Protein AF-A0A9E0MJ76-F1 (afdb_monomer)

Structure (mmCIF, N/CA/C/O backbone):
data_AF-A0A9E0MJ76-F1
#
_entry.id   AF-A0A9E0MJ76-F1
#
loop_
_atom_site.group_PDB
_atom_site.id
_atom_site.type_symbol
_atom_site.label_atom_id
_atom_site.label_alt_id
_atom_site.label_comp_id
_atom_site.label_asym_id
_atom_site.label_entity_id
_atom_site.label_seq_id
_atom_site.pdbx_PDB_ins_code
_atom_site.Cartn_x
_atom_site.Cartn_y
_atom_site.Cartn_z
_atom_site.occupancy
_atom_site.B_iso_or_equiv
_atom_site.auth_seq_id
_atom_site.auth_comp_id
_atom_site.auth_asym_id
_atom_site.auth_atom_id
_atom_site.pdbx_PDB_model_num
ATOM 1 N N . PHE A 1 1 ? -16.796 -5.898 50.369 1.00 57.66 1 PHE A N 1
ATOM 2 C CA . PHE A 1 1 ? -16.409 -6.058 51.790 1.00 57.66 1 PHE A CA 1
ATOM 3 C C . PHE A 1 1 ? -17.307 -5.227 52.717 1.00 57.66 1 PHE A C 1
ATOM 5 O O . PHE A 1 1 ? -17.894 -5.816 53.611 1.00 57.66 1 PHE A O 1
ATOM 12 N N . LEU A 1 2 ? -17.533 -3.931 52.442 1.00 55.69 2 LEU A N 1
ATOM 13 C CA . LEU A 1 2 ? -18.426 -3.043 53.224 1.00 55.69 2 LEU A CA 1
ATOM 14 C C . LEU A 1 2 ? -19.924 -3.428 53.210 1.00 55.69 2 LEU A C 1
ATOM 16 O O . LEU A 1 2 ? -20.575 -3.407 54.246 1.00 55.69 2 LEU A O 1
ATOM 20 N N . VAL A 1 3 ? -20.465 -3.880 52.072 1.00 58.25 3 VAL A N 1
ATOM 21 C CA . VAL A 1 3 ? -21.865 -4.368 51.975 1.00 58.25 3 VAL A CA 1
ATOM 22 C C . VAL A 1 3 ? -22.081 -5.670 52.766 1.00 58.25 3 VAL A C 1
ATOM 24 O O . VAL A 1 3 ? -23.180 -5.969 53.220 1.00 58.25 3 VAL A O 1
ATOM 27 N N . ARG A 1 4 ? -21.015 -6.454 52.970 1.00 63.88 4 ARG A N 1
ATOM 28 C CA . ARG A 1 4 ? -21.057 -7.745 53.673 1.00 63.88 4 ARG A CA 1
ATOM 29 C C . ARG A 1 4 ? -20.922 -7.590 55.195 1.00 63.88 4 ARG A C 1
ATOM 31 O O . ARG A 1 4 ? -21.293 -8.511 55.914 1.00 63.88 4 ARG A O 1
ATOM 38 N N . SER A 1 5 ? -20.430 -6.452 55.693 1.00 65.19 5 SER A N 1
ATOM 39 C CA . SER A 1 5 ? -20.165 -6.229 57.121 1.00 65.19 5 SER A CA 1
ATOM 40 C C . SER A 1 5 ? -21.360 -5.706 57.938 1.00 65.19 5 SER A C 1
ATOM 42 O O . SER A 1 5 ? -21.183 -5.465 59.124 1.00 65.19 5 SER A O 1
ATOM 44 N N . ARG A 1 6 ? -22.572 -5.571 57.363 1.00 61.59 6 ARG A N 1
ATOM 45 C CA . ARG A 1 6 ? -23.814 -5.119 58.051 1.00 61.59 6 ARG A CA 1
ATOM 46 C C . ARG A 1 6 ? -23.669 -3.833 58.896 1.00 61.59 6 ARG A C 1
ATOM 48 O O . ARG A 1 6 ? -24.383 -3.653 59.875 1.00 61.59 6 ARG A O 1
ATOM 55 N N . LEU A 1 7 ? -22.753 -2.937 58.527 1.00 65.75 7 LEU A N 1
ATOM 56 C CA . LEU A 1 7 ? -22.526 -1.662 59.228 1.00 65.75 7 LEU A CA 1
ATOM 57 C C . LEU A 1 7 ? -23.409 -0.514 58.696 1.00 65.75 7 LEU A C 1
ATOM 59 O O . LEU A 1 7 ? -23.273 0.612 59.161 1.00 65.75 7 LEU A O 1
ATOM 63 N N . MET A 1 8 ? -24.269 -0.773 57.704 1.00 59.78 8 MET A N 1
ATOM 64 C CA . MET A 1 8 ? -24.997 0.251 56.946 1.00 59.78 8 MET A CA 1
ATOM 65 C C . MET A 1 8 ? -26.509 0.197 57.206 1.00 59.78 8 MET A C 1
ATOM 67 O O . MET A 1 8 ? -27.073 -0.878 57.408 1.00 59.78 8 MET A O 1
ATOM 71 N N . SER A 1 9 ? -27.161 1.365 57.197 1.00 71.88 9 SER A N 1
ATOM 72 C CA . SER A 1 9 ? -28.628 1.489 57.262 1.00 71.88 9 SER A CA 1
ATOM 73 C C . SER A 1 9 ? -29.292 0.829 56.042 1.00 71.88 9 SER A C 1
ATOM 75 O O . SER A 1 9 ? -28.664 0.713 54.988 1.00 71.88 9 SER A O 1
ATOM 77 N N . THR A 1 10 ? -30.559 0.416 56.154 1.00 75.44 10 THR A N 1
ATOM 78 C CA . THR A 1 10 ? -31.338 -0.196 55.060 1.00 75.44 10 THR A CA 1
ATOM 79 C C . THR A 1 10 ? -31.318 0.659 53.785 1.00 75.44 10 THR A C 1
ATOM 81 O O . THR A 1 10 ? -31.092 0.116 52.708 1.00 75.44 10 THR A O 1
ATOM 84 N N . ASP A 1 11 ? -31.413 1.988 53.915 1.00 79.31 11 ASP A N 1
ATOM 85 C CA . ASP A 1 11 ? -31.335 2.925 52.781 1.00 79.31 11 ASP A CA 1
ATOM 86 C C . ASP A 1 11 ? -29.960 2.894 52.090 1.00 79.31 11 ASP A C 1
ATOM 88 O O . ASP A 1 11 ? -29.861 2.813 50.869 1.00 79.31 11 ASP A O 1
ATOM 92 N N . GLN A 1 12 ? -28.870 2.842 52.865 1.00 81.56 12 GLN A N 1
ATOM 93 C CA . GLN A 1 12 ? -27.510 2.758 52.317 1.00 81.56 12 GLN A CA 1
ATOM 94 C C . GLN A 1 12 ? -27.247 1.424 51.603 1.00 81.56 12 GLN A C 1
ATOM 96 O O . GLN A 1 12 ? -26.448 1.358 50.667 1.00 81.56 12 GLN A O 1
ATOM 101 N N . HIS A 1 13 ? -27.910 0.348 52.035 1.00 80.50 13 HIS A N 1
ATOM 102 C CA . HIS A 1 13 ? -27.868 -0.939 51.343 1.00 80.50 13 HIS A CA 1
ATOM 103 C C . HIS A 1 13 ? -28.587 -0.908 49.989 1.00 80.50 13 HIS A C 1
ATOM 105 O O . HIS A 1 13 ? -28.188 -1.639 49.075 1.00 80.50 13 HIS A O 1
ATOM 111 N N . ASP A 1 14 ? -29.624 -0.088 49.851 1.00 84.94 14 ASP A N 1
ATOM 112 C CA . ASP A 1 14 ? -30.367 0.069 48.604 1.00 84.94 14 ASP A CA 1
ATOM 113 C C . ASP A 1 14 ? -29.631 0.990 47.624 1.00 84.94 14 ASP A C 1
ATOM 115 O O . ASP A 1 14 ? -29.454 0.601 46.464 1.00 84.94 14 ASP A O 1
ATOM 119 N N . ASP A 1 15 ? -29.056 2.096 48.107 1.00 87.62 15 ASP A N 1
ATOM 120 C CA . ASP A 1 15 ? -28.174 2.975 47.325 1.00 87.62 15 ASP A CA 1
ATOM 121 C C . ASP A 1 15 ? -26.951 2.220 46.788 1.00 87.62 15 ASP A C 1
ATOM 123 O O . ASP A 1 15 ? -26.629 2.284 45.599 1.00 87.62 15 ASP A O 1
ATOM 127 N N . ALA A 1 16 ? -26.282 1.431 47.639 1.00 87.75 16 ALA A N 1
ATOM 128 C CA . ALA A 1 16 ? -25.130 0.634 47.222 1.00 87.75 16 ALA A CA 1
ATOM 129 C C . ALA A 1 16 ? -25.503 -0.397 46.144 1.00 87.75 16 ALA A C 1
ATOM 131 O O . ALA A 1 16 ? -24.731 -0.629 45.214 1.00 87.75 16 ALA A O 1
ATOM 132 N N . ARG A 1 17 ? -26.692 -1.009 46.234 1.00 88.94 17 ARG A N 1
ATOM 133 C CA . ARG A 1 17 ? -27.197 -1.927 45.201 1.00 88.94 17 ARG A CA 1
ATOM 134 C C . ARG A 1 17 ? -27.518 -1.205 43.899 1.00 88.94 17 ARG A C 1
ATOM 136 O O . ARG A 1 17 ? -27.296 -1.777 42.836 1.00 88.94 17 ARG A O 1
ATOM 143 N N . GLN A 1 18 ? -28.028 0.019 43.966 1.00 90.94 18 GLN A N 1
ATOM 144 C CA . GLN A 1 18 ? -28.284 0.829 42.782 1.00 90.94 18 GLN A CA 1
ATOM 145 C C . GLN A 1 18 ? -26.984 1.208 42.071 1.00 90.94 18 GLN A C 1
ATOM 147 O O . GLN A 1 18 ? -26.852 0.918 40.888 1.00 90.94 18 GLN A O 1
ATOM 152 N N . ILE A 1 19 ? -25.991 1.706 42.809 1.00 91.38 19 ILE A N 1
ATOM 153 C CA . ILE A 1 19 ? -24.668 2.031 42.260 1.00 91.38 19 ILE A CA 1
ATOM 154 C C . ILE A 1 19 ? -24.020 0.799 41.611 1.00 91.38 19 ILE A C 1
ATOM 156 O O . ILE A 1 19 ? -23.440 0.904 40.535 1.00 91.38 19 ILE A O 1
ATOM 160 N N . LEU A 1 20 ? -24.134 -0.384 42.225 1.00 91.19 20 LEU A N 1
ATOM 161 C CA . LEU A 1 20 ? -23.606 -1.621 41.637 1.00 91.19 20 LEU A CA 1
ATOM 162 C C . LEU A 1 20 ? -24.293 -1.988 40.315 1.00 91.19 20 LEU A C 1
ATOM 164 O O . LEU A 1 20 ? -23.602 -2.381 39.379 1.00 91.19 20 LEU A O 1
ATOM 168 N N . ARG A 1 21 ? -25.618 -1.820 40.215 1.00 92.44 21 ARG A N 1
ATOM 169 C CA . ARG A 1 21 ? -26.354 -2.028 38.955 1.00 92.44 21 ARG A CA 1
ATOM 170 C C . ARG A 1 21 ? -25.942 -1.025 37.881 1.00 92.44 21 ARG A C 1
ATOM 172 O O . ARG A 1 21 ? -25.808 -1.401 36.721 1.00 92.44 21 ARG A O 1
ATOM 179 N N . ASP A 1 22 ? -25.714 0.227 38.263 1.00 94.19 22 ASP A N 1
ATOM 180 C CA . ASP A 1 22 ? -25.268 1.264 37.333 1.00 94.19 22 ASP A CA 1
ATOM 181 C C . ASP A 1 22 ? -23.852 0.972 36.815 1.00 94.19 22 ASP A C 1
ATOM 183 O O . ASP A 1 22 ? -23.596 1.107 35.619 1.00 94.19 22 ASP A O 1
ATOM 187 N N . ILE A 1 23 ? -22.950 0.501 37.685 1.00 93.25 23 ILE A N 1
ATOM 188 C CA . ILE A 1 23 ? -21.600 0.054 37.304 1.00 93.25 23 ILE A CA 1
ATOM 189 C C . ILE A 1 23 ? -21.672 -1.138 36.344 1.00 93.25 23 ILE A C 1
ATOM 191 O O . ILE A 1 23 ? -20.983 -1.135 35.328 1.00 93.25 23 ILE A O 1
ATOM 195 N N . GLU A 1 24 ? -22.509 -2.134 36.635 1.00 93.81 24 GLU A N 1
ATOM 196 C CA . GLU A 1 24 ? -22.685 -3.321 35.787 1.00 93.81 24 GLU A CA 1
ATOM 197 C C . GLU A 1 24 ? -23.264 -2.956 34.407 1.00 93.81 24 GLU A C 1
ATOM 199 O O . GLU A 1 24 ? -22.806 -3.451 33.377 1.00 93.81 24 GLU A O 1
ATOM 204 N N . SER A 1 25 ? -24.207 -2.010 34.363 1.00 93.94 25 SER A N 1
ATOM 205 C CA . SER A 1 25 ? -24.731 -1.444 33.115 1.00 93.94 25 SER A CA 1
ATOM 206 C C . SER A 1 25 ? -23.648 -0.707 32.318 1.00 93.94 25 SER A C 1
ATOM 208 O O . SER A 1 25 ? -23.516 -0.913 31.107 1.00 93.94 25 SER A O 1
ATOM 210 N N . LEU A 1 26 ? -22.829 0.115 32.990 1.00 94.50 26 LEU A N 1
ATOM 211 C CA . LEU A 1 26 ? -21.712 0.813 32.354 1.00 94.50 26 LEU A CA 1
ATOM 212 C C . LEU A 1 26 ? -20.676 -0.165 31.789 1.00 94.50 26 LEU A C 1
ATOM 214 O O . LEU A 1 26 ? -20.196 0.064 30.683 1.00 94.50 26 LEU A O 1
ATOM 218 N N . ASP A 1 27 ? -20.356 -1.241 32.508 1.00 95.19 27 ASP A N 1
ATOM 219 C CA . ASP A 1 27 ? -19.401 -2.273 32.079 1.00 95.19 27 ASP A CA 1
ATOM 220 C C . ASP A 1 27 ? -19.870 -3.018 30.816 1.00 95.19 27 ASP A C 1
ATOM 222 O O . ASP A 1 27 ? -19.106 -3.239 29.869 1.00 95.19 27 ASP A O 1
ATOM 226 N N . GLY A 1 28 ? -21.170 -3.317 30.735 1.00 93.31 28 GLY A N 1
ATOM 227 C CA . GLY A 1 28 ? -21.775 -3.836 29.509 1.00 93.31 28 GLY A CA 1
ATOM 228 C C . GLY A 1 28 ? -21.672 -2.842 28.345 1.00 93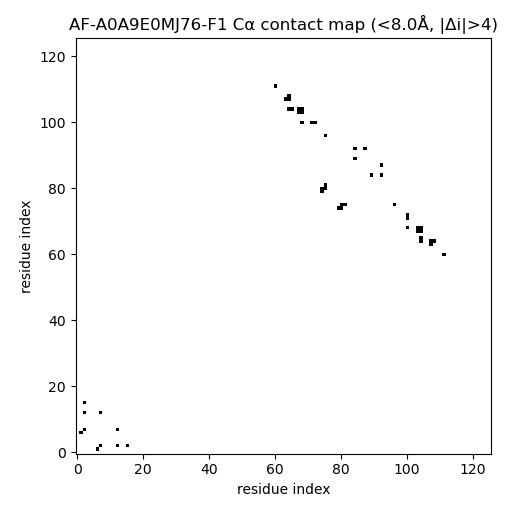.31 28 GLY A C 1
ATOM 229 O O . GLY A 1 28 ? -21.331 -3.215 27.217 1.00 93.31 28 GLY A O 1
ATOM 230 N N . HIS A 1 29 ? -21.911 -1.555 28.616 1.00 95.81 29 HIS A N 1
ATOM 231 C CA . HIS A 1 29 ? -21.842 -0.491 27.613 1.00 95.81 29 HIS A CA 1
ATOM 232 C C . HIS A 1 29 ? -20.413 -0.244 27.100 1.00 95.81 29 HIS A C 1
ATOM 234 O O . HIS A 1 29 ? -20.211 -0.051 25.896 1.00 95.81 29 HIS A O 1
ATOM 240 N N . THR A 1 30 ? -19.414 -0.265 27.986 1.00 95.81 30 THR A N 1
ATOM 241 C CA . THR A 1 30 ? -17.997 -0.120 27.622 1.00 95.81 30 THR A CA 1
ATOM 242 C C . THR A 1 30 ? -17.520 -1.325 26.824 1.00 95.81 30 THR A C 1
ATOM 244 O O . THR A 1 30 ? -16.905 -1.136 25.774 1.00 95.81 30 THR A O 1
ATOM 247 N N . SER A 1 31 ? -17.870 -2.547 27.235 1.00 95.19 31 SER A N 1
ATOM 248 C CA . SER A 1 31 ? -17.545 -3.778 26.501 1.00 95.19 31 SER A CA 1
ATOM 249 C C . SER A 1 31 ? -18.101 -3.763 25.073 1.00 95.19 31 SER A C 1
ATOM 251 O O . SER A 1 31 ? -17.392 -4.083 24.115 1.00 95.19 31 SER A O 1
ATOM 253 N N . PHE A 1 32 ? -19.343 -3.303 24.894 1.00 95.38 32 PHE A N 1
ATOM 254 C CA . PHE A 1 32 ? -19.937 -3.125 23.567 1.00 95.38 32 PHE A CA 1
ATOM 255 C C . PHE A 1 32 ? -19.195 -2.080 22.719 1.00 95.38 32 PHE A C 1
ATOM 257 O O . PHE A 1 32 ? -18.954 -2.296 21.526 1.00 95.38 32 PHE A O 1
ATOM 264 N N . LEU A 1 33 ? -18.806 -0.951 23.320 1.00 96.62 33 LEU A N 1
ATOM 265 C CA . LEU A 1 33 ? -18.072 0.101 22.620 1.00 96.62 33 LEU A CA 1
ATOM 266 C C . LEU A 1 33 ? -16.669 -0.364 22.204 1.00 96.62 33 LEU A C 1
ATOM 268 O O . LEU A 1 33 ? -16.263 -0.109 21.071 1.00 96.62 33 LEU A O 1
ATOM 272 N N . PHE A 1 34 ? -15.966 -1.105 23.064 1.00 97.12 34 PHE A N 1
ATOM 273 C CA . PHE A 1 34 ? -14.685 -1.727 22.723 1.00 97.12 34 PHE A CA 1
ATOM 274 C C . PHE A 1 34 ? -14.816 -2.705 21.553 1.00 97.12 34 PHE A C 1
ATOM 276 O O . PHE A 1 34 ? -13.988 -2.676 20.644 1.00 97.12 34 PHE A O 1
ATOM 283 N N . GLY A 1 35 ? -15.888 -3.501 21.509 1.00 97.19 35 GLY A N 1
ATOM 284 C CA . GLY A 1 35 ? -16.186 -4.361 20.360 1.00 97.19 35 GLY A CA 1
ATOM 285 C C . GLY A 1 35 ? -16.299 -3.577 19.047 1.00 97.19 35 GLY A C 1
ATOM 286 O O . GLY A 1 35 ? -15.707 -3.959 18.037 1.00 97.19 35 GLY A O 1
ATOM 287 N N . LYS A 1 36 ? -16.988 -2.429 19.063 1.00 96.62 36 LYS A N 1
ATOM 288 C CA . LYS A 1 36 ? -17.093 -1.543 17.890 1.00 96.62 36 LYS A CA 1
ATOM 289 C C . LYS A 1 36 ? -15.761 -0.913 17.494 1.00 96.62 36 LYS A C 1
ATOM 291 O O . LYS A 1 36 ? -15.481 -0.810 16.303 1.00 96.62 36 LYS A O 1
ATOM 296 N N . ILE A 1 37 ? -14.959 -0.489 18.470 1.00 97.50 37 ILE A N 1
ATOM 297 C CA . ILE A 1 37 ? -13.626 0.074 18.220 1.00 97.50 37 ILE A CA 1
ATOM 298 C C . ILE A 1 37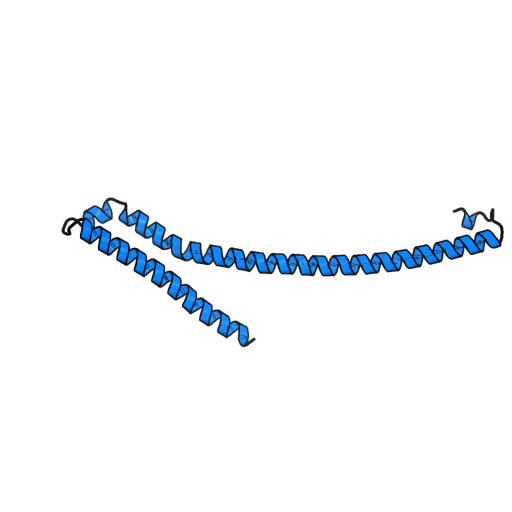 ? -12.741 -0.969 17.540 1.00 97.50 37 ILE A C 1
ATOM 300 O O . ILE A 1 37 ? -12.117 -0.648 16.535 1.00 97.50 37 ILE A O 1
ATOM 304 N N . ASN A 1 38 ? -12.737 -2.211 18.029 1.00 97.44 38 ASN A N 1
ATOM 305 C CA . ASN A 1 38 ? -11.965 -3.297 17.424 1.00 97.44 38 ASN A CA 1
ATOM 306 C C . ASN A 1 38 ? -12.429 -3.589 15.992 1.00 97.44 38 ASN A C 1
ATOM 308 O O . ASN A 1 38 ? -11.608 -3.609 15.083 1.00 97.44 38 ASN A O 1
ATOM 312 N N . PHE A 1 39 ? -13.742 -3.685 15.754 1.00 96.94 39 PHE A N 1
ATOM 313 C CA . PHE A 1 39 ? -14.273 -3.860 14.398 1.00 96.94 39 PHE A CA 1
ATOM 314 C C . PHE A 1 39 ? -13.845 -2.729 13.449 1.00 96.94 39 PHE A C 1
ATOM 316 O O . PHE A 1 39 ? -13.417 -2.974 12.320 1.00 96.94 39 PHE A O 1
ATOM 323 N N . LEU A 1 40 ? -13.940 -1.474 13.901 1.00 97.25 40 LEU A N 1
ATOM 324 C CA . LEU A 1 40 ? -13.542 -0.328 13.090 1.00 97.25 40 LEU A CA 1
ATOM 325 C C . LEU A 1 40 ? -12.025 -0.283 12.874 1.00 97.25 40 LEU A C 1
ATOM 327 O O . LEU A 1 40 ? -11.578 0.107 11.795 1.00 97.25 40 LEU A O 1
ATOM 331 N N . MET A 1 41 ? -11.236 -0.685 13.869 1.00 98.25 41 MET A N 1
ATOM 332 C CA . MET A 1 41 ? -9.786 -0.809 13.764 1.00 98.25 41 MET A CA 1
ATOM 333 C C . MET A 1 41 ? -9.409 -1.852 12.715 1.00 98.25 41 MET A C 1
ATOM 335 O O . MET A 1 41 ? -8.642 -1.529 11.811 1.00 98.25 41 MET A O 1
ATOM 339 N N . ASP A 1 42 ? -10.007 -3.042 12.762 1.00 97.81 42 ASP A N 1
ATOM 340 C CA . ASP A 1 42 ? -9.783 -4.107 11.781 1.00 97.81 42 ASP A CA 1
ATOM 341 C C . ASP A 1 42 ? -10.166 -3.650 10.368 1.00 97.81 42 ASP A C 1
ATOM 343 O O . ASP A 1 42 ? -9.394 -3.813 9.418 1.00 97.81 42 ASP A O 1
ATOM 347 N N . ALA A 1 43 ? -11.316 -2.982 10.226 1.00 97.56 43 ALA A N 1
ATOM 348 C CA . ALA A 1 43 ? -11.737 -2.396 8.956 1.00 97.56 43 ALA A CA 1
ATOM 349 C C . ALA A 1 43 ? -10.754 -1.319 8.461 1.00 97.56 43 ALA A C 1
ATOM 351 O O . ALA A 1 43 ? -10.420 -1.268 7.274 1.00 97.56 43 ALA A O 1
ATOM 352 N N . THR A 1 44 ? -10.249 -0.477 9.366 1.00 97.38 44 THR A N 1
ATOM 353 C CA . THR A 1 44 ? -9.287 0.589 9.054 1.00 97.38 44 THR A CA 1
ATOM 354 C C . THR A 1 44 ? -7.940 0.013 8.629 1.00 97.38 44 THR A C 1
ATOM 356 O O . THR A 1 44 ? -7.388 0.438 7.616 1.00 97.38 44 THR A O 1
ATOM 359 N N . VAL A 1 45 ? -7.421 -0.986 9.344 1.00 97.81 45 VAL A N 1
ATOM 360 C CA . VAL A 1 45 ? -6.179 -1.688 8.988 1.00 97.81 45 VAL A CA 1
ATOM 361 C C . VAL A 1 45 ? -6.339 -2.401 7.649 1.00 97.81 45 VAL A C 1
ATOM 363 O O . VAL A 1 45 ? -5.470 -2.275 6.785 1.00 97.81 45 VAL A O 1
ATOM 366 N N . GLY A 1 46 ? -7.472 -3.070 7.423 1.00 96.81 46 GLY A N 1
ATOM 367 C CA . GLY A 1 46 ? -7.806 -3.667 6.131 1.00 96.81 46 GLY A CA 1
ATOM 368 C C . GLY A 1 46 ? -7.791 -2.635 5.001 1.00 96.81 46 GLY A C 1
ATOM 369 O O . GLY A 1 46 ? -7.153 -2.843 3.966 1.00 96.81 46 GLY A O 1
ATOM 370 N N . PHE A 1 47 ? -8.410 -1.472 5.217 1.00 96.69 47 PHE A N 1
ATOM 371 C CA . PHE A 1 47 ? -8.401 -0.371 4.256 1.00 96.69 47 PHE A CA 1
ATOM 372 C C . PHE A 1 47 ? -6.990 0.183 4.002 1.00 96.69 47 PHE A C 1
ATOM 374 O O . PHE A 1 47 ? -6.620 0.429 2.848 1.00 96.69 47 PHE A O 1
ATOM 381 N N . ILE A 1 48 ? -6.176 0.360 5.048 1.00 97.06 48 ILE A N 1
ATOM 382 C CA . ILE A 1 48 ? -4.774 0.786 4.926 1.00 97.06 48 ILE A CA 1
ATOM 383 C C . ILE A 1 48 ? -3.995 -0.227 4.088 1.00 97.06 48 ILE A C 1
ATOM 385 O O . ILE A 1 48 ? -3.325 0.174 3.134 1.00 97.06 48 ILE A O 1
ATOM 389 N N . ASN A 1 49 ? -4.139 -1.520 4.383 1.00 96.25 49 ASN A N 1
ATOM 390 C CA . ASN A 1 49 ? -3.448 -2.592 3.678 1.00 96.25 49 ASN A CA 1
ATOM 391 C C . ASN A 1 49 ? -3.824 -2.619 2.187 1.00 96.25 49 ASN A C 1
ATOM 393 O O . ASN A 1 49 ? -2.949 -2.611 1.323 1.00 96.25 49 ASN A O 1
ATOM 397 N N . ILE A 1 50 ? -5.117 -2.523 1.851 1.00 95.44 50 ILE A N 1
ATOM 398 C CA . ILE A 1 50 ? -5.576 -2.457 0.452 1.00 95.44 50 ILE A CA 1
ATOM 399 C C . ILE A 1 50 ? -4.958 -1.253 -0.274 1.00 95.44 50 ILE A C 1
ATOM 401 O O . ILE A 1 50 ? -4.480 -1.376 -1.407 1.00 95.44 50 ILE A O 1
ATOM 405 N N . ASN A 1 51 ? -4.947 -0.078 0.358 1.00 94.62 51 ASN A N 1
ATOM 406 C CA . ASN A 1 51 ? -4.382 1.124 -0.254 1.00 94.62 51 ASN A CA 1
ATOM 407 C C . ASN A 1 51 ? -2.857 1.063 -0.384 1.00 94.62 51 ASN A C 1
ATOM 409 O O . ASN A 1 51 ? -2.306 1.544 -1.378 1.00 94.62 51 ASN A O 1
ATOM 413 N N . GLN A 1 52 ? -2.168 0.471 0.590 1.00 95.56 52 GLN A N 1
ATOM 414 C CA . GLN A 1 52 ? -0.730 0.242 0.533 1.00 95.56 52 GLN A CA 1
ATOM 415 C C . GLN A 1 52 ? -0.380 -0.758 -0.570 1.00 95.56 52 GLN A C 1
ATOM 417 O O . GLN A 1 52 ? 0.484 -0.456 -1.389 1.00 95.56 52 GLN A O 1
ATOM 422 N N . ASN A 1 53 ? -1.103 -1.873 -0.679 1.00 94.88 53 ASN A N 1
ATOM 423 C CA . ASN A 1 53 ? -0.907 -2.862 -1.736 1.00 94.88 53 ASN A CA 1
ATOM 424 C C . ASN A 1 53 ? -1.077 -2.244 -3.136 1.00 94.88 53 ASN A C 1
ATOM 426 O O . ASN A 1 53 ? -0.240 -2.434 -4.018 1.00 94.88 53 ASN A O 1
ATOM 430 N N . LYS A 1 54 ? -2.099 -1.395 -3.329 1.00 92.62 54 LYS A N 1
ATOM 431 C CA . LYS A 1 54 ? -2.276 -0.632 -4.581 1.00 92.62 54 LYS A CA 1
ATOM 432 C C . LYS A 1 54 ? -1.102 0.309 -4.875 1.00 92.62 54 LYS A C 1
ATOM 434 O O . LYS A 1 54 ? -0.753 0.493 -6.040 1.00 92.62 54 LYS A O 1
ATOM 439 N N . ARG A 1 55 ? -0.500 0.929 -3.853 1.00 92.12 55 ARG A N 1
ATOM 440 C CA . ARG A 1 55 ? 0.695 1.779 -4.018 1.00 92.12 55 ARG A CA 1
ATOM 441 C C . ARG A 1 55 ? 1.933 0.953 -4.370 1.00 92.12 55 ARG A C 1
ATOM 443 O O . ARG A 1 55 ? 2.618 1.299 -5.328 1.00 92.12 55 ARG A O 1
ATOM 450 N N . VAL A 1 56 ? 2.178 -0.148 -3.663 1.00 94.12 56 VAL A N 1
ATOM 451 C CA . VAL A 1 56 ? 3.308 -1.057 -3.917 1.00 94.12 56 VAL A CA 1
ATOM 452 C C . VAL A 1 56 ? 3.229 -1.646 -5.324 1.00 94.12 56 VAL A C 1
ATOM 454 O O . VAL A 1 56 ? 4.200 -1.568 -6.064 1.00 94.12 56 VAL A O 1
ATOM 457 N N . SER A 1 57 ? 2.057 -2.120 -5.751 1.00 89.81 57 SER A N 1
ATOM 458 C CA . SER A 1 57 ? 1.856 -2.679 -7.095 1.00 89.81 57 SER A CA 1
ATOM 459 C C . SER A 1 57 ? 2.212 -1.691 -8.221 1.00 89.81 57 SER A C 1
ATOM 461 O O . SER A 1 57 ? 2.816 -2.076 -9.229 1.00 89.81 57 SER A O 1
ATOM 463 N N . LYS A 1 58 ? 1.924 -0.391 -8.040 1.00 88.69 58 LYS A N 1
ATOM 464 C CA . LYS A 1 58 ? 2.352 0.656 -8.986 1.00 88.69 58 LYS A CA 1
ATOM 465 C C . LYS A 1 58 ? 3.874 0.788 -9.035 1.00 88.69 58 LYS A C 1
ATOM 467 O O . LYS A 1 58 ? 4.428 0.872 -10.128 1.00 88.69 58 LYS A O 1
ATOM 472 N N . LEU A 1 59 ? 4.542 0.778 -7.881 1.00 93.12 59 LEU A N 1
ATOM 473 C CA . LEU A 1 59 ? 6.006 0.828 -7.811 1.00 93.12 59 LEU A CA 1
ATOM 474 C C . LEU A 1 59 ? 6.635 -0.402 -8.473 1.00 93.12 59 LEU A C 1
ATOM 476 O O . LEU A 1 59 ? 7.528 -0.250 -9.297 1.00 93.12 59 LEU A O 1
ATOM 480 N N . THR A 1 60 ? 6.112 -1.600 -8.206 1.00 92.44 60 THR A N 1
ATOM 481 C CA . THR A 1 60 ? 6.563 -2.837 -8.856 1.00 92.44 60 THR A CA 1
ATOM 482 C C . THR A 1 60 ? 6.430 -2.757 -10.375 1.00 92.44 60 THR A C 1
ATOM 484 O O . THR A 1 60 ? 7.360 -3.124 -11.087 1.00 92.44 60 THR A O 1
ATOM 487 N N . THR A 1 61 ? 5.311 -2.231 -10.883 1.00 89.31 61 THR A N 1
ATOM 488 C CA . THR A 1 61 ? 5.106 -2.049 -12.330 1.00 89.31 61 THR A CA 1
ATOM 489 C C . THR A 1 61 ? 6.193 -1.163 -12.939 1.00 89.31 61 THR A C 1
ATOM 491 O O . THR A 1 61 ? 6.726 -1.491 -13.996 1.00 89.31 61 THR A O 1
ATOM 494 N N . LEU A 1 62 ? 6.564 -0.069 -12.263 1.00 90.50 62 LEU A N 1
ATOM 495 C CA . LEU A 1 62 ? 7.671 0.784 -12.698 1.00 90.50 62 LEU A CA 1
ATOM 496 C C . LEU A 1 62 ? 8.998 0.017 -12.672 1.00 90.50 62 LEU A C 1
ATOM 498 O O . LEU A 1 62 ? 9.700 -0.006 -13.679 1.00 90.50 62 LEU A O 1
ATOM 502 N N . SER A 1 63 ? 9.324 -0.659 -11.566 1.00 93.50 63 SER A N 1
ATOM 503 C CA . SER A 1 63 ? 10.564 -1.434 -11.438 1.00 93.50 63 SER A CA 1
ATOM 504 C C . SER A 1 63 ? 10.721 -2.476 -12.547 1.00 93.50 63 SER A C 1
ATOM 506 O O . SER A 1 63 ? 11.791 -2.565 -13.137 1.00 93.50 63 SER A O 1
ATOM 508 N N . VAL A 1 64 ? 9.662 -3.216 -12.891 1.00 91.00 64 VAL A N 1
ATOM 509 C CA . VAL A 1 64 ? 9.710 -4.237 -13.954 1.00 91.00 64 VAL A CA 1
ATOM 510 C C . VAL A 1 64 ? 9.998 -3.627 -15.331 1.00 91.00 64 VAL A C 1
ATOM 512 O O . VAL A 1 64 ? 10.655 -4.267 -16.144 1.00 91.00 64 VAL A O 1
ATOM 515 N N . VAL A 1 65 ? 9.562 -2.390 -15.596 1.00 89.88 65 VAL A N 1
ATOM 516 C CA . VAL A 1 65 ? 9.904 -1.674 -16.838 1.00 89.88 65 VAL A CA 1
ATOM 517 C C . VAL A 1 65 ? 11.343 -1.152 -16.800 1.00 89.88 65 VAL A C 1
ATOM 519 O O . VAL A 1 65 ? 12.057 -1.251 -17.794 1.00 89.88 65 VAL A O 1
ATOM 522 N N . PHE A 1 66 ? 11.796 -0.619 -15.663 1.00 89.19 66 PHE A N 1
ATOM 523 C CA . PHE A 1 66 ? 13.129 -0.019 -15.541 1.00 89.19 66 PHE A CA 1
ATOM 524 C C . PHE A 1 66 ? 14.273 -1.035 -15.458 1.00 89.19 66 PHE A C 1
ATOM 526 O O . PHE A 1 66 ? 15.365 -0.741 -15.930 1.00 89.19 66 PHE A O 1
ATOM 533 N N . VAL A 1 67 ? 14.060 -2.229 -14.901 1.00 92.75 67 VAL A N 1
ATOM 534 C CA . VAL A 1 67 ? 15.102 -3.269 -14.799 1.00 92.75 67 VAL A CA 1
ATOM 535 C C . VAL A 1 67 ? 15.709 -3.654 -16.162 1.00 92.75 67 VAL A C 1
ATOM 537 O O . VAL A 1 67 ? 16.928 -3.544 -16.298 1.00 92.75 67 VAL A O 1
ATOM 540 N N . PRO A 1 68 ? 14.937 -4.057 -17.193 1.00 86.62 68 PRO A N 1
ATOM 541 C CA . PRO A 1 68 ? 15.507 -4.383 -18.502 1.00 86.62 68 PRO A CA 1
ATOM 542 C C . PRO A 1 68 ? 16.125 -3.156 -19.184 1.00 86.62 68 PRO A C 1
ATOM 544 O O . PRO A 1 68 ? 17.177 -3.280 -19.807 1.00 86.62 68 PRO A O 1
ATOM 547 N N . LEU A 1 69 ? 15.528 -1.968 -19.016 1.00 88.25 69 LEU A N 1
ATOM 548 C CA . LEU A 1 69 ? 16.102 -0.716 -19.517 1.00 88.25 69 LEU A CA 1
ATOM 549 C C . LEU A 1 69 ? 17.486 -0.445 -18.918 1.00 88.25 69 LEU A C 1
ATOM 551 O O . LEU A 1 69 ? 18.403 -0.1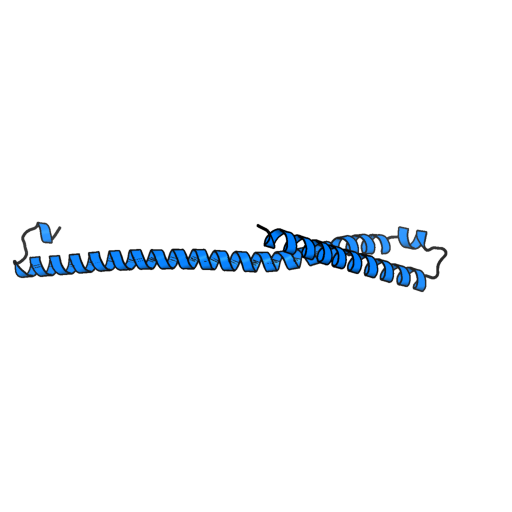04 -19.658 1.00 88.25 69 LEU A O 1
ATOM 555 N N . ASN A 1 70 ? 17.657 -0.652 -17.610 1.00 90.62 70 ASN A N 1
ATOM 556 C CA . ASN A 1 70 ? 18.938 -0.475 -16.928 1.00 90.62 70 ASN A CA 1
ATOM 557 C C . ASN A 1 70 ? 19.986 -1.484 -17.402 1.00 90.62 70 ASN A C 1
ATOM 559 O O . ASN A 1 70 ? 21.138 -1.109 -17.598 1.00 90.62 70 ASN A O 1
ATOM 563 N N . ILE A 1 71 ? 19.602 -2.747 -17.609 1.00 87.69 71 ILE A N 1
ATOM 564 C CA . ILE A 1 71 ? 20.518 -3.781 -18.113 1.00 87.69 71 ILE A CA 1
ATOM 565 C C . ILE A 1 71 ? 21.019 -3.409 -19.513 1.00 87.69 71 ILE A C 1
ATOM 567 O O . ILE A 1 71 ? 22.221 -3.432 -19.765 1.00 87.69 71 ILE A O 1
ATOM 571 N N . ILE A 1 72 ? 20.115 -3.011 -20.411 1.00 84.38 72 ILE A N 1
ATOM 572 C CA . ILE A 1 72 ? 20.469 -2.629 -21.784 1.00 84.38 72 ILE A CA 1
ATOM 573 C C . ILE A 1 72 ? 21.304 -1.349 -21.790 1.00 84.38 72 ILE A C 1
ATOM 575 O O . ILE A 1 72 ? 22.314 -1.297 -22.485 1.00 84.38 72 ILE A O 1
ATOM 579 N N . ALA A 1 73 ? 20.930 -0.342 -20.995 1.00 85.75 73 ALA A N 1
ATOM 580 C CA . ALA A 1 73 ? 21.709 0.883 -20.827 1.00 85.75 73 ALA A CA 1
ATOM 581 C C . ALA A 1 73 ? 23.123 0.597 -20.295 1.00 85.75 73 ALA A C 1
ATOM 583 O O . ALA A 1 73 ? 24.085 1.189 -20.775 1.00 85.75 73 ALA A O 1
ATOM 584 N N . GLY A 1 74 ? 23.252 -0.348 -19.358 1.00 85.19 74 GLY A N 1
ATOM 585 C CA . GLY A 1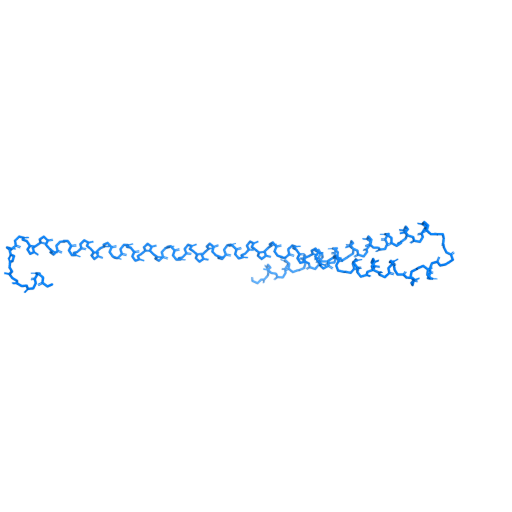 74 ? 24.536 -0.827 -18.857 1.00 85.19 74 GLY A CA 1
ATOM 586 C C . GLY A 1 74 ? 25.396 -1.436 -19.963 1.00 85.19 74 GLY A C 1
ATOM 587 O O . GLY A 1 74 ? 26.536 -1.021 -20.129 1.00 85.19 74 GLY A O 1
ATOM 588 N N . ILE A 1 75 ? 24.840 -2.349 -20.767 1.00 81.94 75 ILE A N 1
ATOM 589 C CA . ILE A 1 75 ? 25.548 -2.971 -21.902 1.00 81.94 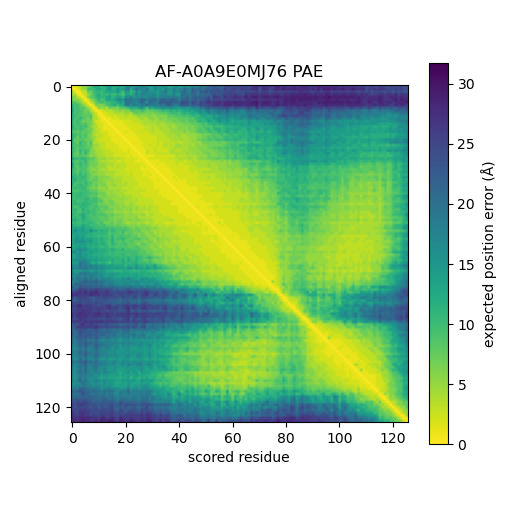75 ILE A CA 1
ATOM 590 C C . ILE A 1 75 ? 25.931 -1.923 -22.963 1.00 81.94 75 ILE A C 1
ATOM 592 O O . ILE A 1 75 ? 27.047 -1.943 -23.474 1.00 81.94 75 ILE A O 1
ATOM 596 N N . GLY A 1 76 ? 25.042 -0.974 -23.272 1.00 76.19 76 GLY A N 1
ATOM 597 C CA . GLY A 1 76 ? 25.303 0.105 -24.235 1.00 76.19 76 GLY A CA 1
ATOM 598 C C . GLY A 1 76 ? 26.354 1.122 -23.783 1.00 76.19 76 GLY A C 1
ATOM 599 O O . GLY A 1 76 ? 26.954 1.799 -24.613 1.00 76.19 76 GLY A O 1
ATOM 600 N N . GLY A 1 77 ? 26.586 1.230 -22.473 1.00 72.56 77 GLY A N 1
ATOM 601 C CA . GLY A 1 77 ? 27.669 2.023 -21.896 1.00 72.56 77 GLY A CA 1
ATOM 602 C C . GLY A 1 77 ? 29.022 1.302 -21.862 1.00 72.56 77 GLY A C 1
ATOM 603 O O . GLY A 1 77 ? 30.024 1.938 -21.538 1.00 72.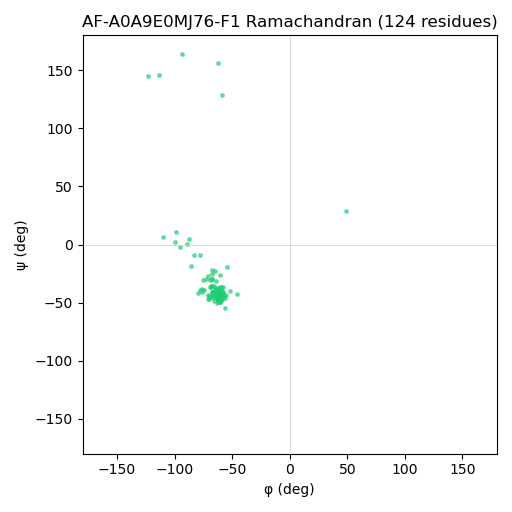56 77 GLY A O 1
ATOM 604 N N . MET A 1 78 ? 29.067 0.000 -22.172 1.00 77.50 78 MET A N 1
ATOM 605 C CA . MET A 1 78 ? 30.292 -0.804 -22.173 1.00 77.50 78 MET A CA 1
ATOM 606 C C . MET A 1 78 ? 30.950 -0.870 -23.563 1.00 77.50 78 MET A C 1
ATOM 608 O O . MET A 1 78 ? 30.358 -0.539 -24.594 1.00 77.50 78 MET A O 1
ATOM 612 N N . SER A 1 79 ? 32.221 -1.284 -23.581 1.00 65.19 79 SER A N 1
ATOM 613 C CA . SER A 1 79 ? 33.096 -1.294 -24.766 1.00 65.19 79 SER A CA 1
ATOM 614 C C . SER A 1 79 ? 32.560 -2.173 -25.908 1.00 65.19 79 SER A C 1
ATOM 616 O O . SER A 1 79 ? 32.815 -1.906 -27.079 1.00 65.19 79 SER A O 1
ATOM 618 N N . GLU A 1 80 ? 31.758 -3.183 -25.583 1.00 66.69 80 GLU A N 1
ATOM 619 C CA . GLU A 1 80 ? 31.101 -4.115 -26.497 1.00 66.69 80 GLU A CA 1
ATOM 620 C C . GLU A 1 80 ? 30.173 -3.401 -27.482 1.00 66.69 80 GLU A C 1
ATOM 622 O O . GLU A 1 80 ? 30.139 -3.756 -28.661 1.00 66.69 80 GLU A O 1
ATOM 627 N N . PHE A 1 81 ? 29.466 -2.356 -27.037 1.00 64.81 81 PHE A N 1
ATOM 628 C CA . PHE A 1 81 ? 28.604 -1.570 -27.917 1.00 64.81 81 PHE A CA 1
ATOM 629 C C . PHE A 1 81 ? 29.436 -0.747 -28.906 1.00 64.81 81 PHE A C 1
ATOM 631 O O . PHE A 1 81 ? 29.178 -0.785 -30.106 1.00 64.81 81 PHE A O 1
ATOM 638 N N . SER A 1 82 ? 30.504 -0.105 -28.418 1.00 64.69 82 SER A N 1
ATOM 639 C CA . SER A 1 82 ? 31.471 0.630 -29.246 1.00 64.69 82 SER A CA 1
ATOM 640 C C . SER A 1 82 ? 32.137 -0.279 -30.287 1.00 64.69 82 SER A C 1
ATOM 642 O O . SER A 1 82 ? 32.249 0.101 -31.452 1.00 64.69 82 SER A O 1
ATOM 644 N N . MET A 1 83 ? 32.502 -1.508 -29.898 1.00 63.69 83 MET A N 1
ATOM 645 C CA . MET A 1 83 ? 33.099 -2.525 -30.770 1.00 63.69 83 MET A CA 1
ATOM 646 C C . MET A 1 83 ? 32.113 -3.028 -31.837 1.00 63.69 83 MET A C 1
ATOM 648 O O . MET A 1 83 ? 32.486 -3.168 -32.998 1.00 63.69 83 MET A O 1
ATOM 652 N N . MET A 1 84 ? 30.842 -3.232 -31.478 1.00 64.50 84 MET A N 1
ATOM 653 C CA . MET A 1 84 ? 29.789 -3.669 -32.402 1.00 64.50 84 MET A CA 1
ATOM 654 C C . MET A 1 84 ? 29.375 -2.568 -33.399 1.00 64.50 84 MET A C 1
ATOM 656 O O . MET A 1 84 ? 28.954 -2.873 -34.515 1.00 64.50 84 MET A O 1
ATOM 660 N N . THR A 1 85 ? 29.524 -1.288 -33.038 1.00 65.56 85 THR A N 1
ATOM 661 C CA . THR A 1 85 ? 29.167 -0.135 -33.887 1.00 65.56 85 THR A CA 1
ATOM 662 C C . THR A 1 85 ? 30.350 0.495 -34.626 1.00 65.56 85 THR A C 1
ATOM 664 O O . THR A 1 85 ? 30.180 1.551 -35.229 1.00 65.56 85 THR A O 1
ATOM 667 N N . GLN A 1 86 ? 31.532 -0.137 -34.638 1.00 61.47 86 GLN A N 1
ATOM 668 C CA . GLN A 1 86 ? 32.757 0.396 -35.268 1.00 61.47 86 GLN A CA 1
ATOM 669 C C . GLN A 1 86 ? 32.608 0.788 -36.755 1.00 61.47 86 GLN A C 1
ATOM 671 O O . GLN A 1 86 ? 33.410 1.572 -37.255 1.00 61.47 86 GLN A O 1
ATOM 676 N N . GLY A 1 87 ? 31.585 0.285 -37.459 1.00 65.75 87 GLY A N 1
ATOM 677 C CA . GLY A 1 87 ? 31.281 0.618 -38.859 1.00 65.75 87 GLY A CA 1
ATOM 678 C C . GLY A 1 87 ? 30.165 1.650 -39.084 1.00 65.75 87 GLY A C 1
ATOM 679 O O . GLY A 1 87 ? 29.819 1.912 -40.234 1.00 65.75 87 GLY A O 1
ATOM 680 N N . VAL A 1 88 ? 29.569 2.219 -38.030 1.00 68.94 88 VAL A N 1
ATOM 681 C CA . VAL A 1 88 ? 28.414 3.135 -38.113 1.00 68.94 88 VAL A CA 1
ATOM 682 C C . VAL A 1 88 ? 28.761 4.468 -37.451 1.00 68.94 88 VAL A C 1
ATOM 684 O O . VAL A 1 88 ? 29.490 4.516 -36.464 1.00 68.94 88 VAL A O 1
ATOM 687 N N . SER A 1 89 ? 28.242 5.579 -37.981 1.00 74.94 89 SER A N 1
ATOM 688 C CA . SER A 1 89 ? 28.461 6.891 -37.372 1.00 74.94 89 SER A CA 1
ATOM 689 C C . SER A 1 89 ? 27.927 6.916 -35.931 1.00 74.94 89 SER A C 1
ATOM 691 O O . SER A 1 89 ? 26.776 6.567 -35.667 1.00 74.94 89 SER A O 1
ATOM 693 N N . TRP A 1 90 ? 28.768 7.357 -34.992 1.00 73.06 90 TRP A N 1
ATOM 694 C CA . TRP A 1 90 ? 28.451 7.458 -33.560 1.00 73.06 90 TRP A CA 1
ATOM 695 C C . TRP A 1 90 ? 27.077 8.090 -33.244 1.00 73.06 90 TRP A C 1
ATOM 697 O O . TRP A 1 90 ? 26.353 7.538 -32.413 1.00 73.06 90 TRP A O 1
ATOM 707 N N . PRO A 1 91 ? 26.652 9.184 -33.916 1.00 77.50 91 PRO A N 1
ATOM 708 C CA . PRO A 1 91 ? 25.334 9.780 -33.691 1.00 77.50 91 PRO A CA 1
ATOM 709 C C . PRO A 1 91 ? 24.176 8.851 -34.074 1.00 77.50 91 PRO A C 1
ATOM 711 O O . PRO A 1 91 ? 23.155 8.813 -33.389 1.00 77.50 91 PRO A O 1
ATOM 714 N N . LEU A 1 92 ? 24.329 8.085 -35.160 1.00 79.44 92 LEU A N 1
ATOM 715 C CA . LEU A 1 92 ? 23.300 7.170 -35.647 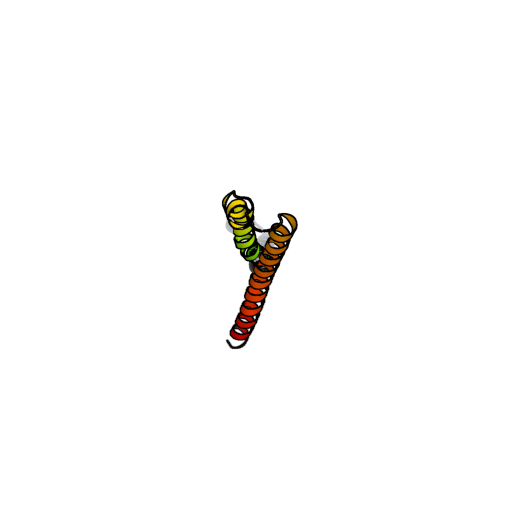1.00 79.44 92 LEU A CA 1
ATOM 716 C C . LEU A 1 92 ? 23.211 5.919 -34.764 1.00 79.44 92 LEU A C 1
ATOM 718 O O . LEU A 1 92 ? 22.109 5.467 -34.460 1.00 79.44 92 LEU A O 1
ATOM 722 N N . ALA A 1 93 ? 24.355 5.407 -34.304 1.00 78.31 93 ALA A N 1
ATOM 723 C CA . ALA A 1 93 ? 24.432 4.281 -33.378 1.00 78.31 93 ALA A CA 1
ATOM 724 C C . ALA A 1 93 ? 23.722 4.579 -32.045 1.00 78.31 93 ALA A C 1
ATOM 726 O O . ALA A 1 93 ? 22.858 3.812 -31.619 1.00 78.31 93 ALA A O 1
ATOM 727 N N . TYR A 1 94 ? 24.009 5.731 -31.427 1.00 78.44 94 TYR A N 1
ATOM 728 C CA . TYR A 1 94 ? 23.324 6.162 -30.202 1.00 78.44 94 TYR A CA 1
ATOM 729 C C . TYR A 1 94 ? 21.846 6.497 -30.436 1.00 78.44 94 TYR A C 1
ATOM 731 O O . TYR A 1 94 ? 21.010 6.192 -29.586 1.00 78.44 94 TYR A O 1
ATOM 739 N N . GLY A 1 95 ? 21.494 7.072 -31.590 1.00 83.88 95 GLY A N 1
ATOM 740 C CA . GLY A 1 95 ? 20.099 7.327 -31.957 1.00 83.88 95 GLY A CA 1
ATOM 741 C C . GLY A 1 95 ? 19.275 6.040 -32.072 1.00 83.88 95 GLY A C 1
ATOM 742 O O . GLY A 1 95 ? 18.198 5.935 -31.482 1.00 83.88 95 GLY A O 1
ATOM 743 N N . ALA A 1 96 ? 19.805 5.030 -32.767 1.00 84.00 96 ALA A N 1
ATOM 744 C CA . ALA A 1 96 ? 19.177 3.715 -32.882 1.00 84.00 96 ALA A CA 1
ATOM 745 C C . ALA A 1 96 ? 19.083 3.003 -31.523 1.00 84.00 96 ALA A C 1
ATOM 747 O O . ALA A 1 96 ? 18.052 2.407 -31.211 1.00 84.00 96 ALA A O 1
ATOM 748 N N . PHE A 1 97 ? 20.117 3.119 -30.685 1.00 83.62 97 PHE A N 1
ATOM 749 C CA . PHE A 1 97 ? 20.134 2.568 -29.330 1.00 83.62 97 PHE A CA 1
ATOM 750 C C . PHE A 1 97 ? 19.055 3.178 -28.426 1.00 83.62 97 PHE A C 1
ATOM 752 O O . PHE A 1 97 ? 18.299 2.453 -27.780 1.00 83.62 97 PHE A O 1
ATOM 759 N N . MET A 1 98 ? 18.921 4.506 -28.434 1.00 83.06 98 MET A N 1
ATOM 760 C CA . MET A 1 98 ? 17.862 5.211 -27.705 1.00 83.06 98 MET A CA 1
ATOM 761 C C . MET A 1 98 ? 16.468 4.817 -28.207 1.00 83.06 98 MET A C 1
ATOM 763 O O . MET A 1 98 ? 15.550 4.629 -27.406 1.00 83.06 98 MET A O 1
ATOM 767 N N . GLY A 1 99 ? 16.312 4.622 -29.520 1.00 88.44 99 GLY A N 1
ATOM 768 C CA . GLY A 1 99 ? 15.084 4.093 -30.115 1.00 88.44 99 GLY A CA 1
ATOM 769 C C . GLY A 1 99 ? 14.763 2.671 -29.643 1.00 88.44 99 GLY A C 1
ATOM 770 O O . GLY A 1 99 ? 13.630 2.397 -29.247 1.00 88.44 99 GLY A O 1
ATOM 771 N N . ALA A 1 100 ? 15.758 1.781 -29.615 1.00 86.25 100 ALA A N 1
ATOM 772 C CA . ALA A 1 100 ? 15.607 0.408 -29.136 1.00 86.25 100 ALA A CA 1
ATOM 773 C C . ALA A 1 100 ? 15.236 0.356 -27.644 1.00 86.25 100 ALA A C 1
ATOM 775 O O . ALA A 1 100 ? 14.319 -0.374 -27.268 1.00 86.25 100 ALA A O 1
ATOM 776 N N . LEU A 1 101 ? 15.872 1.182 -26.807 1.00 88.38 101 LEU A N 1
ATOM 777 C CA . LEU A 1 101 ? 15.502 1.350 -25.398 1.00 88.38 101 LEU A CA 1
ATOM 778 C C . LEU A 1 101 ? 14.053 1.829 -25.254 1.00 88.38 101 LEU A C 1
ATOM 780 O O . LEU A 1 101 ? 13.284 1.243 -24.494 1.00 88.38 101 LEU A O 1
ATOM 784 N N . GLY A 1 102 ? 13.648 2.843 -26.023 1.00 88.50 102 GLY A N 1
ATOM 785 C CA . GLY A 1 102 ? 12.269 3.333 -26.039 1.00 88.50 102 GLY A CA 1
ATOM 786 C C . GLY A 1 102 ? 11.256 2.257 -26.446 1.00 88.50 102 GLY A C 1
ATOM 787 O O . GLY A 1 102 ? 10.220 2.110 -25.796 1.00 88.50 102 GLY A O 1
ATOM 788 N N . LEU A 1 103 ? 11.570 1.457 -27.471 1.00 90.94 103 LEU A N 1
ATOM 789 C CA . LEU A 1 103 ? 10.731 0.345 -27.925 1.00 90.94 103 LEU A CA 1
ATOM 790 C C . LEU A 1 103 ? 10.626 -0.770 -26.886 1.00 90.94 103 LEU A C 1
ATOM 792 O O . LEU A 1 103 ? 9.537 -1.295 -26.674 1.00 90.94 103 LEU A O 1
ATOM 796 N N 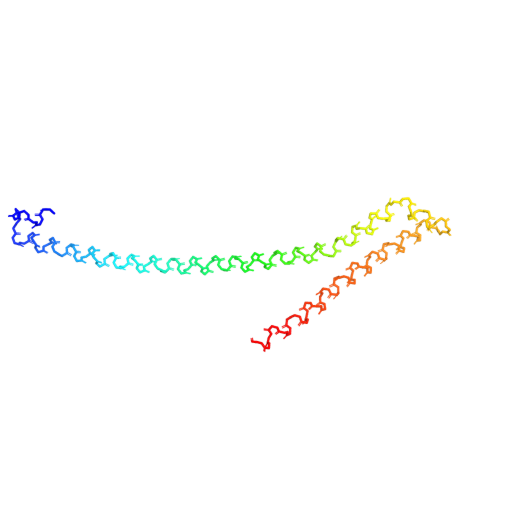. ILE A 1 104 ? 11.722 -1.118 -26.213 1.00 88.69 104 ILE A N 1
ATOM 797 C CA . ILE A 1 104 ? 11.733 -2.167 -25.186 1.00 88.69 104 ILE A CA 1
ATOM 798 C C . ILE A 1 104 ? 10.992 -1.699 -23.931 1.00 88.69 104 ILE A C 1
ATOM 800 O O . ILE A 1 104 ? 10.164 -2.438 -23.394 1.00 88.69 104 ILE A O 1
ATOM 804 N N . GLY A 1 105 ? 11.216 -0.459 -23.492 1.00 88.38 105 GLY A N 1
ATOM 805 C CA . GLY A 1 105 ? 10.485 0.141 -22.374 1.00 88.38 105 GLY A CA 1
ATOM 806 C C . GLY A 1 105 ? 8.987 0.246 -22.662 1.00 88.38 105 GLY A C 1
ATOM 807 O O . GLY A 1 105 ? 8.161 -0.215 -21.871 1.00 88.38 105 GLY A O 1
ATOM 808 N N . GLY A 1 106 ? 8.630 0.774 -23.836 1.00 88.06 106 GLY A N 1
ATOM 809 C CA . GLY A 1 106 ? 7.248 0.854 -24.306 1.00 88.06 106 GLY A CA 1
ATOM 810 C C . GLY A 1 106 ? 6.600 -0.520 -24.486 1.00 88.06 106 GLY A C 1
ATOM 811 O O . GLY A 1 106 ? 5.466 -0.723 -24.057 1.00 88.06 106 GLY A O 1
ATOM 812 N N . GLY A 1 107 ? 7.325 -1.488 -25.048 1.00 90.19 107 GLY A N 1
ATOM 813 C CA . GLY A 1 107 ? 6.876 -2.868 -25.236 1.00 90.19 107 GLY A CA 1
ATOM 814 C C . GLY A 1 107 ? 6.607 -3.579 -23.912 1.00 90.19 107 GLY A C 1
ATOM 815 O O . GLY A 1 107 ? 5.551 -4.186 -23.745 1.00 90.19 107 GLY A O 1
ATOM 816 N N . THR A 1 108 ? 7.504 -3.428 -22.935 1.00 87.06 108 THR A N 1
ATOM 817 C CA . THR A 1 108 ? 7.347 -3.992 -21.584 1.00 87.06 108 THR A CA 1
ATOM 818 C C . THR A 1 108 ? 6.143 -3.369 -20.873 1.00 87.06 108 THR A C 1
ATOM 820 O O . THR A 1 108 ? 5.315 -4.081 -20.303 1.00 87.06 108 THR A O 1
ATOM 823 N N . TYR A 1 109 ? 5.973 -2.046 -20.976 1.00 87.00 109 TYR A N 1
ATOM 824 C CA . TYR A 1 109 ? 4.803 -1.346 -20.442 1.00 87.00 109 TYR A CA 1
ATOM 825 C C . TYR A 1 109 ? 3.490 -1.804 -21.100 1.00 87.00 109 TYR A C 1
ATOM 827 O O . TYR A 1 109 ? 2.503 -2.068 -20.408 1.00 87.00 109 TYR A O 1
ATOM 835 N N . LEU A 1 110 ? 3.462 -1.934 -22.430 1.00 88.50 110 LEU A N 1
ATOM 836 C CA . LEU A 1 110 ? 2.289 -2.402 -23.170 1.00 88.50 110 LEU A CA 1
ATOM 837 C C . LEU A 1 110 ? 1.944 -3.855 -22.842 1.00 88.50 110 LEU A C 1
ATOM 839 O O . LEU A 1 110 ? 0.764 -4.162 -22.682 1.00 88.50 110 LEU A O 1
ATOM 843 N N . LEU A 1 111 ? 2.943 -4.727 -22.694 1.00 86.50 111 LEU A N 1
ATOM 844 C CA . LEU A 1 111 ? 2.755 -6.120 -22.298 1.00 86.50 111 LEU A CA 1
ATOM 845 C C . LEU A 1 111 ? 2.137 -6.213 -20.899 1.00 86.50 111 LEU A C 1
ATOM 847 O O . LEU A 1 111 ? 1.129 -6.894 -20.723 1.00 86.50 111 LEU A O 1
ATOM 851 N N . LEU A 1 112 ? 2.665 -5.466 -19.925 1.00 85.69 112 LEU A N 1
ATOM 852 C CA . LEU A 1 112 ? 2.095 -5.395 -18.576 1.00 85.69 112 LEU A CA 1
ATOM 853 C C . LEU A 1 112 ? 0.671 -4.827 -18.592 1.00 85.69 112 LEU A C 1
ATOM 855 O O . LEU A 1 112 ? -0.219 -5.358 -17.929 1.00 85.69 112 LEU A O 1
ATOM 859 N N . ARG A 1 113 ? 0.413 -3.798 -19.407 1.00 85.38 113 ARG A N 1
ATOM 860 C CA . ARG A 1 113 ? -0.934 -3.241 -19.596 1.00 85.38 113 ARG A CA 1
ATOM 861 C C . ARG A 1 113 ? -1.891 -4.250 -20.240 1.00 85.38 113 ARG A C 1
ATOM 863 O O . ARG A 1 113 ? -3.066 -4.292 -19.878 1.00 85.38 113 ARG A O 1
ATOM 870 N N . TYR A 1 114 ? -1.417 -5.049 -21.191 1.00 84.94 114 TYR A N 1
ATOM 871 C CA . TYR A 1 114 ? -2.203 -6.073 -21.876 1.00 84.94 114 TYR A CA 1
ATOM 872 C C . TYR A 1 114 ? -2.531 -7.253 -20.955 1.00 84.94 114 TYR A C 1
ATOM 874 O O . TYR A 1 114 ? -3.687 -7.667 -20.866 1.00 84.94 114 TYR A O 1
ATOM 882 N N . LEU A 1 115 ? -1.534 -7.752 -20.222 1.00 79.62 115 LEU A N 1
ATOM 883 C CA . LEU A 1 115 ? -1.698 -8.827 -19.244 1.00 79.62 115 LEU A CA 1
ATOM 884 C C . LEU A 1 115 ? -2.579 -8.383 -18.069 1.00 79.62 115 LEU A C 1
ATOM 886 O O . LEU A 1 115 ? -3.491 -9.113 -17.684 1.00 79.62 115 LEU A O 1
ATOM 890 N N . GLY A 1 116 ? -2.407 -7.151 -17.581 1.00 75.81 116 GLY A N 1
ATOM 891 C CA . GLY A 1 116 ? -3.273 -6.563 -16.557 1.00 75.81 116 GLY A CA 1
ATOM 892 C C . GLY A 1 116 ? -4.740 -6.463 -16.995 1.00 75.81 116 GLY A C 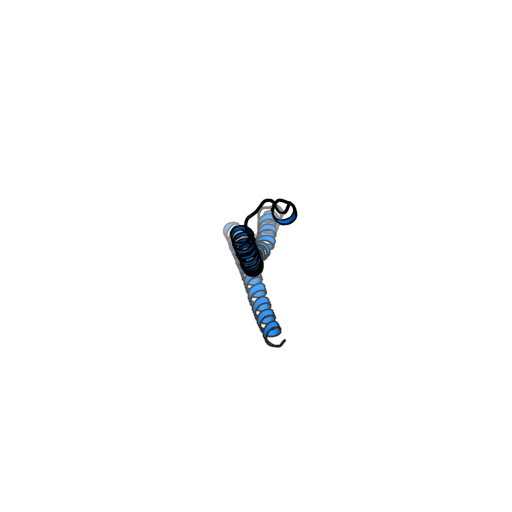1
ATOM 893 O O . GLY A 1 116 ? -5.643 -6.730 -16.205 1.00 75.81 116 GLY A O 1
ATOM 894 N N . ARG A 1 117 ? -5.012 -6.174 -18.278 1.00 67.50 117 ARG A N 1
ATOM 895 C CA . ARG A 1 117 ? -6.381 -6.202 -18.834 1.00 67.50 117 ARG A CA 1
ATOM 896 C C . ARG A 1 117 ? -6.988 -7.607 -18.888 1.00 67.50 117 ARG A C 1
ATOM 898 O O . ARG A 1 117 ? -8.208 -7.724 -18.805 1.00 67.50 117 ARG A O 1
ATOM 905 N N . ARG A 1 118 ? -6.178 -8.662 -19.038 1.00 66.31 118 ARG A N 1
ATOM 906 C CA . ARG A 1 118 ? -6.662 -10.054 -19.004 1.00 66.31 118 ARG A CA 1
ATOM 907 C C . ARG A 1 118 ? -6.957 -10.526 -17.579 1.00 66.31 118 ARG A C 1
ATOM 909 O O . ARG A 1 118 ? -7.976 -11.174 -17.374 1.00 66.31 118 ARG A O 1
ATOM 916 N N . GLN A 1 119 ? -6.141 -10.138 -16.598 1.00 63.78 119 GLN A N 1
ATOM 917 C CA . GLN A 1 119 ? -6.387 -10.474 -15.187 1.00 63.78 119 GLN A CA 1
ATOM 918 C C . GLN A 1 119 ? -7.675 -9.839 -14.641 1.00 63.78 119 GLN A C 1
ATOM 920 O O . GLN A 1 119 ? -8.429 -10.502 -13.937 1.00 63.78 119 GLN A O 1
ATOM 925 N N . LEU A 1 120 ? -7.990 -8.597 -15.032 1.00 56.12 120 LEU A N 1
ATOM 926 C CA . LEU A 1 120 ? -9.252 -7.942 -14.653 1.00 56.12 120 LEU A CA 1
ATOM 927 C C . LEU A 1 120 ? -10.501 -8.622 -15.242 1.00 56.12 120 LEU A C 1
ATOM 929 O O . LEU A 1 120 ? -11.583 -8.461 -14.690 1.00 56.12 120 LEU A O 1
ATOM 933 N N . ARG A 1 121 ? -10.370 -9.372 -16.347 1.00 54.31 121 ARG A N 1
ATOM 934 C CA . ARG A 1 121 ? -11.479 -10.145 -16.933 1.00 54.31 121 ARG A CA 1
ATOM 935 C C . ARG A 1 121 ? -11.748 -11.445 -16.174 1.00 54.31 121 ARG A C 1
ATOM 937 O O . ARG A 1 121 ? -12.904 -11.763 -15.959 1.00 54.31 121 ARG A O 1
ATOM 944 N N . GLN A 1 122 ? -10.705 -12.137 -15.715 1.00 55.38 122 GLN A N 1
ATOM 945 C CA . GLN A 1 122 ? -10.846 -13.396 -14.967 1.00 55.38 122 GLN A CA 1
ATOM 946 C C . GLN A 1 122 ? -11.380 -13.196 -13.539 1.00 55.38 122 GLN A C 1
ATOM 948 O O . GLN A 1 122 ? -12.073 -14.062 -13.026 1.00 55.38 122 GLN A O 1
ATOM 953 N N . ALA A 1 123 ? -11.108 -12.050 -12.907 1.00 56.59 123 ALA A N 1
ATOM 954 C CA . ALA A 1 123 ? -11.613 -11.737 -11.565 1.00 56.59 123 ALA A CA 1
ATOM 955 C C . ALA A 1 123 ? -13.090 -11.284 -11.530 1.00 56.59 123 ALA A C 1
ATOM 957 O O . ALA A 1 123 ? -13.641 -11.102 -10.451 1.00 56.59 123 ALA A O 1
ATOM 958 N N . GLY A 1 124 ? -13.718 -11.046 -12.689 1.00 49.38 124 GLY A N 1
ATOM 959 C CA . GLY A 1 124 ? -15.138 -10.684 -12.795 1.00 49.38 124 GLY A CA 1
ATOM 960 C C . GLY A 1 124 ? -16.072 -11.868 -13.066 1.00 49.38 124 GLY A C 1
ATOM 961 O O . GLY A 1 124 ? -17.278 -11.663 -13.157 1.00 49.38 124 GLY A O 1
ATOM 962 N N . GLU A 1 125 ? -15.524 -13.077 -13.224 1.00 50.19 125 GLU A N 1
ATOM 963 C CA . GLU A 1 125 ? -16.262 -14.305 -13.563 1.00 50.19 125 GLU A CA 1
ATOM 964 C C . GLU A 1 125 ? -16.333 -15.315 -12.394 1.00 50.19 125 GLU A C 1
ATOM 966 O O . GLU A 1 125 ? -16.830 -16.423 -12.585 1.00 50.19 125 GLU A O 1
ATOM 971 N N . SER A 1 126 ? -15.857 -14.948 -11.195 1.00 41.03 126 SER A N 1
ATOM 972 C CA . SER A 1 126 ? -15.839 -15.791 -9.984 1.00 41.03 126 SER A CA 1
ATOM 973 C C . SER A 1 126 ? -16.642 -15.193 -8.838 1.00 41.03 126 SER A C 1
ATOM 975 O O . SER A 1 126 ? -16.344 -14.020 -8.509 1.00 41.03 126 SER A O 1
#

Foldseek 3Di:
DVLVPPPDDPVVNVVVVVVVVVVVVVVVVVVVVVVVVVVVVVVVVVVVVVVVVVVVVVVVLVCQLVVVLVVLVVVCPDVVLVVVCVPPPPVVSVVVSVVVSVCSSVVSNVVCVVVVVVVVVVVVVD

Solvent-accessible surface area (backbone atoms only — not comparable to full-atom values): 7036 Å² total; per-residue (Å²): 110,74,86,77,63,74,82,63,55,74,66,55,55,50,52,53,51,49,54,51,52,53,50,52,53,48,51,53,52,50,54,53,50,51,53,50,51,51,53,51,47,53,52,47,51,51,50,50,50,55,54,48,51,58,52,49,53,53,52,51,56,50,48,67,33,47,51,62,47,50,52,52,50,53,50,62,74,35,70,66,39,57,64,74,40,73,90,51,60,68,70,57,52,52,50,53,49,55,49,50,48,52,50,50,38,50,47,46,47,50,49,52,53,51,52,52,57,51,53,61,55,62,67,73,76,112

Secondary structure (DSSP, 8-state):
-TGGGT-S-HHHHHHHHHHHHHHHHHHHHHHHHHHHHHHHHHHHHHHHHHHHHHHHHHHHHHHHHHHHHHHHHHHHTSHHHHHHTTTS-HHHHHHHHHHHHHHHHHHHHHHHHHHHHHHHHHTT--

Sequence (126 aa):
FLVRSRLMSTDQHDDARQILRDIESLDGHTSFLFGKINFLMDATVGFININQNKRVSKLTTLSVVFVPLNIIAGIGGMSEFSMMTQGVSWPLAYGAFMGALGLIGGGTYLLLRYLGRRQLRQAGES

pLDDT: mean 82.75, std 13.57, range [41.03, 98.25]

Radius of gyration: 35.24 Å; Cα contacts (8 Å, |Δi|>4): 26; chains: 1; bounding box: 64×26×98 Å

Mean predicted aligned error: 10.88 Å